Protein AF-A0A3B9ZC01-F1 (afdb_monomer_lite)

Foldseek 3Di:
DDDDDDPDDPDPDPVPDDPQADPDWDQDPPRDIGRPRDHDDDDDDDQDVVLVPDPVSPDDDD

Radius of gyration: 18.87 Å; chains: 1; bounding box: 44×26×47 Å

pLDDT: mean 85.1, std 11.45, range [48.25, 95.44]

Sequence (62 aa):
MSRKAFTKMVTESADDMLFGETKNPVKLGLDQVAGGGLVYPNIKVAPAEGSEETIDGLEATS

Secondary structure (DSSP, 8-state):
-------S-SSSSSTT--TTEEEEEEE-STT-EEEES--------PPPTTGGGSTTT-----

Structure (mmCIF, N/CA/C/O backbone):
data_AF-A0A3B9ZC01-F1
#
_entry.id   AF-A0A3B9ZC01-F1
#
loop_
_atom_site.group_PDB
_atom_site.id
_atom_site.type_symbol
_atom_site.label_atom_id
_atom_site.label_alt_id
_atom_site.label_comp_id
_atom_site.label_asym_id
_atom_site.label_entity_id
_atom_site.label_seq_id
_atom_site.pdbx_PDB_ins_code
_atom_site.Cartn_x
_atom_site.Cartn_y
_atom_site.Cartn_z
_atom_site.occupancy
_atom_site.B_iso_or_equiv
_atom_site.auth_seq_id
_atom_site.auth_comp_id
_atom_site.auth_asym_id
_atom_site.auth_atom_id
_atom_site.pdbx_PDB_model_num
ATOM 1 N N . MET A 1 1 ? -27.835 -0.906 -9.867 1.00 57.94 1 MET A N 1
ATOM 2 C CA . MET A 1 1 ? -26.990 -1.153 -8.676 1.00 57.94 1 MET A CA 1
ATOM 3 C C . MET A 1 1 ? -26.914 0.132 -7.868 1.00 57.94 1 MET A C 1
ATOM 5 O O . MET A 1 1 ? -26.401 1.115 -8.382 1.00 57.94 1 MET A O 1
ATOM 9 N N . SER A 1 2 ? -27.480 0.156 -6.658 1.00 79.06 2 SER A N 1
ATOM 10 C CA . SER A 1 2 ? -27.324 1.296 -5.741 1.00 79.06 2 SER A CA 1
ATOM 11 C C . SER A 1 2 ? -25.870 1.369 -5.264 1.00 79.06 2 SER A C 1
ATOM 13 O O . SER A 1 2 ? -25.259 0.338 -4.973 1.00 79.06 2 SER A O 1
ATOM 15 N N . ARG A 1 3 ? -25.294 2.571 -5.226 1.00 84.31 3 ARG A N 1
ATOM 16 C CA . ARG A 1 3 ? -23.916 2.800 -4.781 1.00 84.31 3 ARG A CA 1
ATOM 17 C C . ARG A 1 3 ? -23.865 2.586 -3.264 1.00 84.31 3 ARG A C 1
ATOM 19 O O . ARG A 1 3 ? -24.606 3.235 -2.532 1.00 84.31 3 ARG A O 1
ATOM 26 N N . LYS A 1 4 ? -23.020 1.670 -2.778 1.00 86.94 4 LYS A N 1
ATOM 27 C CA . LYS A 1 4 ? -22.837 1.467 -1.331 1.00 86.94 4 LYS A CA 1
ATOM 28 C C . LYS A 1 4 ? -22.102 2.675 -0.752 1.00 86.94 4 LYS A C 1
ATOM 30 O O . LYS A 1 4 ? -20.953 2.917 -1.108 1.00 86.94 4 LYS A O 1
ATOM 35 N N . ALA A 1 5 ? -22.781 3.437 0.100 1.00 91.25 5 ALA A N 1
ATOM 36 C CA . ALA A 1 5 ? -22.182 4.549 0.825 1.00 91.25 5 ALA A CA 1
ATOM 37 C C . ALA A 1 5 ? -21.479 4.042 2.091 1.00 91.25 5 ALA A C 1
ATOM 39 O O . ALA A 1 5 ? -22.010 3.184 2.798 1.00 91.25 5 ALA A O 1
ATOM 40 N N . PHE A 1 6 ? -20.301 4.591 2.389 1.00 93.81 6 PHE A N 1
ATOM 41 C CA . PHE A 1 6 ? -19.631 4.370 3.667 1.00 93.81 6 PHE A CA 1
ATOM 42 C C . PHE A 1 6 ? -20.247 5.297 4.718 1.00 93.81 6 PHE A C 1
ATOM 44 O O . PHE A 1 6 ? -20.218 6.514 4.563 1.00 93.81 6 PHE A O 1
ATOM 51 N N . THR A 1 7 ? -20.823 4.723 5.773 1.00 95.38 7 THR A N 1
ATOM 52 C CA . THR A 1 7 ? -21.443 5.469 6.887 1.00 95.38 7 THR A CA 1
ATOM 53 C C . THR A 1 7 ? -20.751 5.222 8.227 1.00 95.38 7 THR A C 1
ATOM 55 O O . THR A 1 7 ? -21.176 5.757 9.248 1.00 95.38 7 THR A O 1
ATOM 58 N N . LYS A 1 8 ? -19.703 4.389 8.237 1.00 93.62 8 LYS A N 1
ATOM 59 C CA . LYS A 1 8 ? -18.925 4.001 9.417 1.00 93.62 8 LYS A CA 1
ATOM 60 C C . LYS A 1 8 ? -17.461 3.792 9.035 1.00 93.62 8 LYS A C 1
ATOM 62 O O . LYS A 1 8 ? -17.171 3.440 7.890 1.00 93.62 8 LYS A O 1
ATOM 67 N N . MET A 1 9 ? -16.570 3.981 10.005 1.00 94.62 9 MET A N 1
ATOM 68 C CA . MET A 1 9 ? -15.144 3.688 9.866 1.00 94.62 9 MET A CA 1
ATOM 69 C C . MET A 1 9 ? -14.889 2.183 9.934 1.00 94.62 9 MET A C 1
ATOM 71 O O . MET A 1 9 ? -15.639 1.444 10.572 1.00 94.62 9 MET A O 1
ATOM 75 N N . VAL A 1 10 ? -13.837 1.726 9.250 1.00 93.31 10 VAL A N 1
ATOM 76 C CA . VAL A 1 10 ? -13.435 0.313 9.274 1.00 93.31 10 VAL A CA 1
ATOM 77 C C . VAL A 1 10 ? -12.606 -0.020 10.519 1.00 93.31 10 VAL A C 1
ATOM 79 O O . VAL A 1 10 ? -12.659 -1.152 10.990 1.00 93.31 10 VAL A O 1
ATOM 82 N N . THR A 1 11 ? -11.854 0.942 11.058 1.00 92.06 11 THR A N 1
ATOM 83 C CA . THR A 1 11 ? -11.094 0.850 12.315 1.00 92.06 11 THR A CA 1
ATOM 84 C C . THR A 1 11 ? -11.878 1.468 13.472 1.00 92.06 11 THR A C 1
ATOM 86 O O . THR A 1 11 ? -12.762 2.297 13.244 1.00 92.06 11 THR A O 1
ATOM 89 N N . GLU A 1 12 ? -11.589 1.029 14.698 1.00 92.56 12 GLU A N 1
ATOM 90 C CA . GLU A 1 12 ? -12.240 1.551 15.908 1.00 92.56 12 GLU A CA 1
ATOM 91 C C . GLU A 1 12 ? -11.495 2.783 16.430 1.00 92.56 12 GLU A C 1
ATOM 93 O O . GLU A 1 12 ? -12.131 3.765 16.818 1.00 92.56 12 GLU A O 1
ATOM 98 N N . SER A 1 13 ? -10.160 2.753 16.357 1.00 94.50 13 SER A N 1
ATOM 99 C CA . SER A 1 13 ? -9.271 3.865 16.683 1.00 94.50 13 SER A CA 1
ATOM 100 C C . SER A 1 13 ? -8.390 4.262 15.492 1.00 94.50 13 SER A C 1
ATOM 102 O O . SER A 1 13 ? -8.186 3.496 14.545 1.00 94.50 13 SER A O 1
ATOM 104 N N . ALA A 1 14 ? -7.849 5.480 15.543 1.00 91.75 14 ALA A N 1
ATOM 105 C CA . ALA A 1 14 ? -6.779 5.910 14.647 1.00 91.75 14 ALA A CA 1
ATOM 106 C C . ALA A 1 14 ? -5.459 5.177 14.947 1.00 91.75 14 ALA A C 1
ATOM 108 O O . ALA A 1 14 ? -4.681 4.938 14.029 1.00 91.75 14 ALA A O 1
ATOM 109 N N . ASP A 1 15 ? -5.247 4.762 16.199 1.00 93.25 15 ASP A N 1
ATOM 110 C CA . ASP A 1 15 ? -4.045 4.030 16.620 1.00 93.25 15 ASP A CA 1
ATOM 111 C C . ASP A 1 15 ? -3.967 2.620 16.003 1.00 93.25 15 ASP A C 1
ATOM 113 O O . ASP A 1 15 ? -2.886 2.046 15.902 1.00 93.25 15 ASP A O 1
ATOM 117 N N . ASP A 1 16 ? -5.095 2.087 15.518 1.00 90.44 16 ASP A N 1
ATOM 118 C CA . ASP A 1 16 ? -5.161 0.800 14.810 1.00 90.44 16 ASP A CA 1
ATOM 119 C C . ASP A 1 16 ? -4.607 0.886 13.372 1.00 90.44 16 ASP A C 1
ATOM 121 O O . ASP A 1 16 ? -4.555 -0.118 12.657 1.00 90.44 16 ASP A O 1
ATOM 125 N N . MET A 1 17 ? -4.264 2.087 12.891 1.00 92.81 17 MET A N 1
ATOM 126 C CA . MET A 1 17 ? -3.808 2.320 11.521 1.00 92.81 17 MET A CA 1
ATOM 127 C C . MET A 1 17 ? -2.280 2.296 11.445 1.00 92.81 17 MET A C 1
ATOM 129 O O . MET A 1 17 ? -1.614 3.315 11.621 1.00 92.81 17 MET A O 1
ATOM 133 N N . LEU A 1 18 ? -1.729 1.125 11.126 1.00 91.88 18 LEU A N 1
ATOM 134 C CA . LEU A 1 18 ? -0.292 0.917 10.949 1.00 91.88 18 LEU A CA 1
ATOM 135 C C . LEU A 1 18 ? 0.088 0.786 9.470 1.00 91.88 18 LEU A C 1
ATOM 137 O O . LEU A 1 18 ? -0.676 0.297 8.636 1.00 91.88 18 LEU A O 1
ATOM 141 N N . PHE A 1 19 ? 1.300 1.228 9.129 1.00 94.31 19 PHE A N 1
ATOM 142 C CA . PHE A 1 19 ? 1.817 1.107 7.768 1.00 94.31 19 PHE A CA 1
ATOM 143 C C . PHE A 1 19 ? 1.996 -0.359 7.370 1.00 94.31 19 PHE A C 1
ATOM 145 O O . PHE A 1 19 ? 2.495 -1.169 8.142 1.00 94.31 19 PHE A O 1
ATOM 152 N N . GLY A 1 20 ? 1.638 -0.680 6.126 1.00 93.31 20 GLY A N 1
ATOM 153 C CA . GLY A 1 20 ? 1.798 -2.025 5.570 1.00 93.31 20 GLY A CA 1
ATOM 154 C C . GLY A 1 20 ? 0.666 -2.996 5.908 1.00 93.31 20 GLY A C 1
ATOM 155 O O . GLY A 1 20 ? 0.613 -4.065 5.305 1.00 93.31 20 GLY A O 1
ATOM 156 N N . GLU A 1 21 ? -0.276 -2.624 6.778 1.00 94.38 21 GLU A N 1
ATOM 157 C CA . GLU A 1 21 ? -1.406 -3.462 7.193 1.00 94.38 21 GLU A CA 1
ATOM 158 C C . GLU A 1 21 ? -2.758 -2.840 6.819 1.00 94.38 21 GLU A C 1
ATOM 160 O O . GLU A 1 21 ? -2.924 -1.621 6.759 1.00 94.38 21 GLU A O 1
ATOM 165 N N . THR A 1 22 ? -3.753 -3.681 6.535 1.00 94.44 22 THR A N 1
ATOM 166 C CA . THR A 1 22 ? -5.138 -3.242 6.318 1.00 94.44 22 THR A CA 1
ATOM 167 C C . THR A 1 22 ? -6.127 -4.373 6.579 1.00 94.44 22 THR A C 1
ATOM 169 O O . THR A 1 22 ? -5.824 -5.546 6.378 1.00 94.44 22 THR A O 1
ATOM 172 N N . LYS A 1 23 ? -7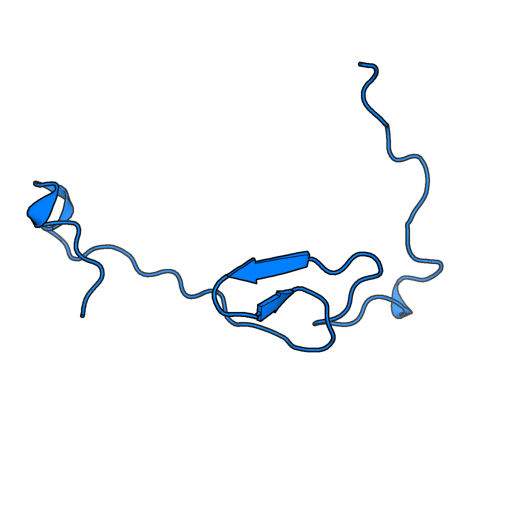.362 -4.028 6.963 1.00 93.75 23 LYS A N 1
ATOM 173 C CA . LYS A 1 23 ? -8.439 -5.008 7.198 1.00 93.75 23 LYS A CA 1
ATOM 174 C C . LYS A 1 23 ? -8.887 -5.746 5.929 1.00 93.75 23 LYS A C 1
ATOM 176 O O . LYS A 1 23 ? -9.544 -6.775 6.032 1.00 93.75 23 LYS A O 1
ATOM 181 N N . ASN A 1 24 ? -8.564 -5.222 4.744 1.00 94.12 24 ASN A N 1
ATOM 182 C CA . ASN A 1 24 ? -8.944 -5.804 3.453 1.00 94.12 24 ASN A CA 1
ATOM 183 C C . ASN A 1 24 ? -7.738 -5.823 2.491 1.00 94.12 24 ASN A C 1
ATOM 185 O O . ASN A 1 24 ? -7.650 -4.949 1.622 1.00 94.12 24 ASN A O 1
ATOM 189 N N . PRO A 1 25 ? -6.769 -6.740 2.675 1.00 95.44 25 PRO A N 1
ATOM 190 C CA . PRO A 1 25 ? -5.559 -6.787 1.858 1.00 95.44 25 PRO A CA 1
ATOM 191 C C . PRO A 1 25 ? -5.867 -7.145 0.400 1.00 95.44 25 PRO A C 1
ATOM 193 O O . PRO A 1 25 ? -6.832 -7.856 0.103 1.00 95.44 25 PRO A O 1
ATOM 196 N N . VAL A 1 26 ? -5.023 -6.666 -0.515 1.00 95.31 26 VAL A N 1
ATOM 197 C CA . VAL A 1 26 ? -5.208 -6.828 -1.964 1.00 95.31 26 VAL A CA 1
ATOM 198 C C . VAL A 1 26 ? -4.031 -7.588 -2.559 1.00 95.31 26 VAL A C 1
ATOM 200 O O . VAL A 1 26 ? -2.875 -7.210 -2.374 1.00 95.31 26 VAL A O 1
ATOM 203 N N . LYS A 1 27 ? -4.329 -8.652 -3.310 1.00 94.88 27 LYS A N 1
ATOM 204 C CA . LYS A 1 27 ? -3.329 -9.354 -4.120 1.00 94.88 27 LYS A CA 1
ATOM 205 C C . LYS A 1 27 ? -2.981 -8.518 -5.346 1.00 94.88 27 LYS A C 1
ATOM 207 O O . LYS A 1 27 ? -3.873 -8.095 -6.082 1.00 94.88 27 LYS A O 1
ATOM 212 N N . LEU A 1 28 ? -1.692 -8.303 -5.549 1.00 89.50 28 LEU A N 1
ATOM 213 C CA . LEU A 1 28 ? -1.114 -7.650 -6.713 1.00 89.50 28 LEU A CA 1
ATOM 214 C C . LEU A 1 28 ? -0.439 -8.699 -7.612 1.00 89.50 28 LEU A C 1
ATOM 216 O O . LEU A 1 28 ? -0.465 -9.897 -7.326 1.00 89.50 28 LEU A O 1
ATOM 220 N N . GLY A 1 29 ? 0.149 -8.247 -8.721 1.00 86.25 29 GLY A N 1
ATOM 221 C CA . GLY A 1 29 ? 1.016 -9.092 -9.542 1.00 86.25 29 GLY A CA 1
ATOM 222 C C . GLY A 1 29 ? 2.291 -9.509 -8.799 1.00 86.25 29 GLY A C 1
ATOM 223 O O . GLY A 1 29 ? 2.610 -8.965 -7.743 1.00 86.25 29 GLY A O 1
ATOM 224 N N . LEU A 1 30 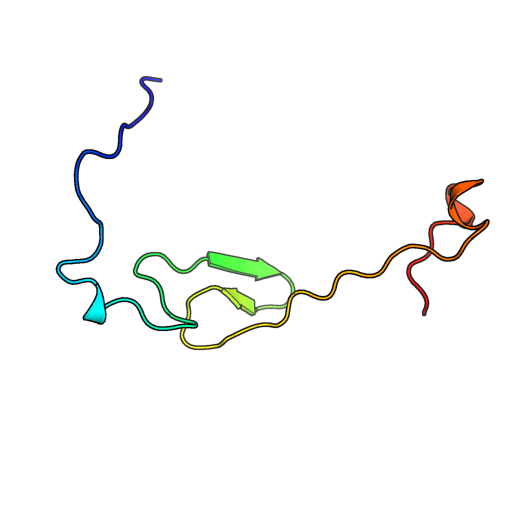? 3.032 -10.462 -9.375 1.00 87.38 30 LEU A N 1
ATOM 225 C CA . LEU A 1 30 ? 4.306 -10.959 -8.828 1.00 87.38 30 LEU A CA 1
ATOM 226 C C . LEU A 1 30 ? 4.187 -11.485 -7.384 1.00 87.38 30 LEU A C 1
ATOM 228 O O . LEU A 1 30 ? 5.077 -11.269 -6.566 1.00 87.38 30 LEU A O 1
ATOM 232 N N . ASP A 1 31 ? 3.055 -12.124 -7.068 1.00 89.31 31 ASP A N 1
ATOM 233 C CA . ASP A 1 31 ? 2.732 -12.693 -5.751 1.00 89.31 31 ASP A CA 1
ATOM 234 C C . ASP A 1 31 ? 2.803 -11.701 -4.573 1.00 89.31 31 ASP A C 1
ATOM 236 O O . ASP A 1 31 ? 2.887 -12.093 -3.407 1.00 89.31 31 ASP A O 1
ATOM 240 N N . GLN A 1 32 ? 2.721 -10.398 -4.853 1.00 90.19 32 GLN A N 1
ATOM 241 C CA . GLN A 1 32 ? 2.727 -9.364 -3.824 1.00 90.19 32 GLN A CA 1
ATOM 242 C C . GLN A 1 32 ? 1.344 -9.198 -3.182 1.00 90.19 32 GLN A C 1
ATOM 244 O O . GLN A 1 32 ? 0.305 -9.321 -3.836 1.00 90.19 32 GLN A O 1
ATOM 249 N N . VAL A 1 33 ? 1.321 -8.860 -1.889 1.00 95.19 33 VAL A N 1
ATOM 250 C CA . VAL A 1 33 ? 0.083 -8.598 -1.139 1.00 95.19 33 VAL A CA 1
ATOM 251 C C . VAL A 1 33 ? 0.161 -7.226 -0.478 1.00 95.19 33 VAL A C 1
ATOM 253 O O . VAL A 1 33 ? 0.801 -7.051 0.557 1.00 95.19 33 VAL A O 1
ATOM 256 N N . ALA A 1 34 ? -0.526 -6.241 -1.057 1.00 93.31 34 ALA A N 1
ATOM 257 C CA . ALA A 1 34 ? -0.624 -4.910 -0.475 1.00 93.31 34 ALA A CA 1
ATOM 258 C C . ALA A 1 34 ? -1.504 -4.933 0.781 1.00 93.31 34 ALA A C 1
ATOM 260 O O . ALA A 1 34 ? -2.648 -5.397 0.747 1.00 93.31 34 ALA A O 1
ATOM 261 N N . GLY A 1 35 ? -0.968 -4.403 1.883 1.00 93.75 35 GLY A N 1
ATOM 262 C CA . GLY A 1 35 ? -1.658 -4.383 3.171 1.00 93.75 35 GLY A CA 1
ATOM 263 C C . GLY A 1 35 ? -1.576 -5.701 3.957 1.00 93.75 35 GLY A C 1
ATOM 264 O O . GLY A 1 35 ? -2.343 -5.888 4.897 1.00 93.75 35 GLY A O 1
ATOM 265 N N . GLY A 1 36 ? -0.684 -6.617 3.556 1.00 93.94 36 GLY A N 1
ATOM 266 C CA . GLY A 1 36 ? -0.458 -7.919 4.199 1.00 93.94 36 GLY A CA 1
ATOM 267 C C . GLY A 1 36 ? 0.658 -7.952 5.253 1.00 93.94 36 GLY A C 1
ATOM 268 O O . GLY A 1 36 ? 1.152 -9.035 5.549 1.00 93.94 36 GLY A O 1
ATOM 269 N N . GLY A 1 37 ? 1.091 -6.800 5.773 1.00 94.44 37 GLY A N 1
ATOM 270 C CA . GLY A 1 37 ? 2.150 -6.682 6.788 1.00 94.44 37 GLY A CA 1
ATOM 271 C C . GLY A 1 37 ? 3.506 -6.205 6.258 1.00 94.44 37 GLY A C 1
ATOM 272 O O . GLY A 1 37 ? 4.445 -6.041 7.030 1.00 94.44 37 GLY A O 1
ATOM 273 N N . LEU A 1 38 ? 3.628 -5.957 4.951 1.00 92.12 38 LEU A N 1
ATOM 274 C CA . LEU A 1 38 ? 4.839 -5.417 4.327 1.00 92.12 38 LEU A CA 1
ATOM 275 C C . LEU A 1 38 ? 4.547 -4.090 3.625 1.00 92.12 38 LEU A C 1
ATOM 277 O O . LEU A 1 38 ? 3.464 -3.875 3.074 1.00 92.12 38 LEU A O 1
ATOM 281 N N . VAL A 1 39 ? 5.547 -3.208 3.615 1.00 92.50 39 VAL A N 1
ATOM 282 C CA . VAL A 1 39 ? 5.509 -1.939 2.883 1.00 92.50 39 VAL A CA 1
ATOM 283 C C . VAL A 1 39 ? 6.270 -2.101 1.573 1.00 92.50 39 VAL A C 1
ATOM 285 O O . VAL A 1 39 ? 7.458 -2.416 1.575 1.00 92.50 39 VAL A O 1
ATOM 288 N N . TYR A 1 40 ? 5.586 -1.862 0.455 1.00 89.44 40 TYR A N 1
ATOM 289 C CA . TYR A 1 40 ? 6.169 -1.931 -0.884 1.00 89.44 40 TYR A CA 1
ATOM 290 C C . TYR A 1 40 ? 6.419 -0.521 -1.438 1.00 89.44 40 TYR A C 1
ATOM 292 O O . TYR A 1 40 ? 5.502 0.307 -1.409 1.00 89.44 40 TYR A O 1
ATOM 300 N N . PRO A 1 41 ? 7.620 -0.220 -1.964 1.00 89.19 41 PRO A N 1
ATOM 301 C CA . PRO A 1 41 ? 7.870 1.043 -2.647 1.00 89.19 41 PRO A CA 1
ATOM 302 C C . PRO A 1 41 ? 7.144 1.078 -3.999 1.00 89.19 41 PRO A C 1
ATOM 304 O O . PRO A 1 41 ? 7.181 0.111 -4.756 1.00 89.19 41 PRO A O 1
ATOM 307 N N . ASN A 1 42 ? 6.516 2.210 -4.325 1.00 85.75 42 ASN A N 1
ATOM 308 C CA . ASN A 1 42 ? 5.946 2.460 -5.649 1.00 85.75 42 ASN A CA 1
ATOM 309 C C . ASN A 1 42 ? 6.846 3.439 -6.408 1.00 85.75 42 ASN A C 1
ATOM 311 O O . ASN A 1 42 ? 6.814 4.647 -6.159 1.00 85.75 42 ASN A O 1
ATOM 315 N N . ILE A 1 43 ? 7.686 2.896 -7.286 1.00 85.44 43 ILE A N 1
ATOM 316 C CA . ILE A 1 43 ? 8.657 3.673 -8.052 1.00 85.44 43 ILE A CA 1
ATOM 317 C C . ILE A 1 43 ? 7.936 4.320 -9.233 1.00 85.44 43 ILE A C 1
ATOM 319 O O . ILE A 1 43 ? 7.352 3.637 -10.071 1.00 85.44 43 ILE A O 1
ATOM 323 N N . LYS A 1 44 ? 8.010 5.650 -9.311 1.00 80.31 44 LYS A N 1
ATOM 324 C CA . LYS A 1 44 ? 7.600 6.409 -10.492 1.00 80.31 44 LYS A CA 1
ATOM 325 C C . LYS A 1 44 ? 8.845 6.889 -11.217 1.00 80.31 44 LYS A C 1
ATOM 327 O O . LYS A 1 44 ? 9.649 7.609 -10.631 1.00 80.31 44 LYS A O 1
ATOM 332 N N . VAL A 1 45 ? 8.967 6.505 -12.479 1.00 80.88 45 VAL A N 1
ATOM 333 C CA . VAL A 1 45 ? 9.986 7.014 -13.397 1.00 80.88 45 VAL A CA 1
ATOM 334 C C . VAL A 1 45 ? 9.300 7.871 -14.452 1.00 80.88 45 VAL A C 1
ATOM 336 O O . VAL A 1 45 ? 8.218 7.521 -14.923 1.00 80.88 45 VAL A O 1
ATOM 339 N N . ALA A 1 46 ? 9.896 9.017 -14.771 1.00 80.06 46 ALA A N 1
ATOM 340 C CA . ALA A 1 46 ? 9.527 9.756 -15.969 1.00 80.06 46 ALA A CA 1
ATOM 341 C C . ALA A 1 46 ? 10.244 9.112 -17.167 1.00 80.06 46 ALA A C 1
ATOM 343 O O . ALA A 1 46 ? 11.388 8.676 -16.997 1.00 80.06 46 ALA A O 1
ATOM 344 N N . PRO A 1 47 ? 9.609 9.046 -18.348 1.00 78.25 47 PRO A N 1
ATOM 345 C CA . PRO A 1 47 ? 10.306 8.672 -19.571 1.00 78.25 47 PRO A CA 1
ATOM 346 C C . PRO A 1 47 ? 11.478 9.624 -19.844 1.00 78.25 47 PRO A C 1
ATOM 348 O O . PRO A 1 47 ? 11.500 10.766 -19.375 1.00 78.25 47 PRO A O 1
ATOM 351 N N . ALA A 1 48 ? 12.478 9.154 -20.589 1.00 79.81 48 ALA A N 1
ATOM 352 C CA . ALA A 1 48 ? 13.589 10.006 -20.999 1.00 79.81 48 ALA A CA 1
ATOM 353 C C . A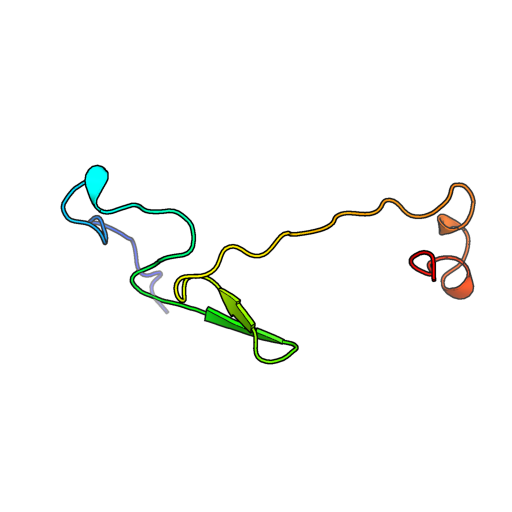LA A 1 48 ? 13.092 11.119 -21.942 1.00 79.81 48 ALA A C 1
ATOM 355 O O . ALA A 1 48 ? 12.184 10.908 -22.745 1.00 79.81 48 ALA A O 1
ATOM 356 N N . GLU A 1 49 ? 13.684 12.311 -21.888 1.00 76.50 49 GLU A N 1
ATOM 357 C CA . GLU A 1 49 ? 13.331 13.375 -22.837 1.00 76.50 49 GLU A CA 1
ATOM 358 C C . GLU A 1 49 ? 13.573 12.903 -24.287 1.00 76.50 49 GLU A C 1
ATOM 360 O O . GLU A 1 49 ? 14.602 12.297 -24.582 1.00 76.50 49 GLU A O 1
ATOM 365 N N . GLY A 1 50 ? 12.599 13.120 -25.180 1.00 73.00 50 GLY A N 1
ATOM 366 C CA . GLY A 1 50 ? 12.613 12.622 -26.566 1.00 73.00 50 GLY A CA 1
ATOM 367 C C . GLY A 1 50 ? 12.076 11.193 -26.755 1.00 73.00 50 GLY A C 1
ATOM 368 O O . GLY A 1 50 ? 11.735 10.815 -27.872 1.00 73.00 50 GLY A O 1
ATOM 369 N N . SER A 1 51 ? 11.919 10.415 -25.679 1.00 78.38 51 SER A N 1
ATOM 370 C CA . SER A 1 51 ? 11.336 9.061 -25.739 1.00 78.38 51 SER A CA 1
ATOM 371 C C . SER A 1 51 ? 9.820 9.060 -26.003 1.00 78.38 51 SER A C 1
ATOM 373 O O . SER A 1 51 ? 9.278 8.105 -26.547 1.00 78.38 51 SER A O 1
ATOM 375 N N . GLU A 1 52 ? 9.149 10.176 -25.705 1.00 80.62 52 GLU A N 1
ATOM 376 C CA . GLU A 1 52 ? 7.701 10.389 -25.862 1.00 80.62 52 GLU A CA 1
ATOM 377 C C . GLU A 1 52 ? 7.250 10.474 -27.338 1.00 80.62 52 GLU A C 1
ATOM 379 O O . GLU A 1 52 ? 6.056 10.431 -27.632 1.00 80.62 52 GLU A O 1
ATOM 384 N N . GLU A 1 53 ? 8.187 10.650 -28.279 1.00 78.31 53 GLU A N 1
ATOM 385 C CA . GLU A 1 53 ? 7.876 10.931 -29.689 1.00 78.31 53 GLU A CA 1
ATOM 386 C C . GLU A 1 53 ? 7.368 9.705 -30.459 1.00 78.31 53 GLU A C 1
ATOM 388 O O . GLU A 1 53 ? 6.686 9.847 -31.477 1.00 78.31 53 GLU A O 1
ATOM 393 N N . THR A 1 54 ? 7.680 8.494 -29.988 1.00 75.44 54 THR A N 1
ATOM 394 C CA . THR A 1 54 ? 7.250 7.243 -30.627 1.00 75.44 54 THR A CA 1
ATOM 395 C C . THR A 1 54 ? 6.882 6.191 -29.585 1.00 75.44 54 THR A C 1
ATOM 397 O O . THR A 1 54 ? 7.413 6.184 -28.480 1.00 75.44 54 THR A O 1
ATOM 400 N N . IL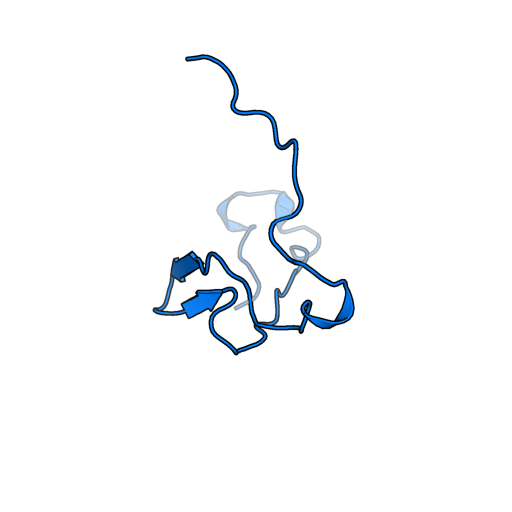E A 1 55 ? 5.984 5.268 -29.947 1.00 75.94 55 ILE A N 1
ATOM 401 C CA . ILE A 1 55 ? 5.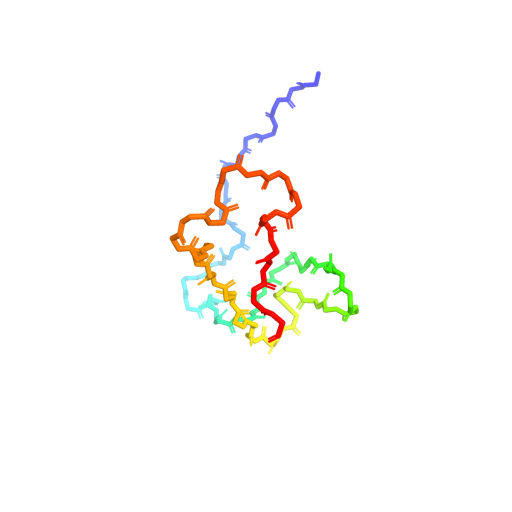599 4.145 -29.073 1.00 75.94 55 ILE A CA 1
ATOM 402 C C . ILE A 1 55 ? 6.815 3.267 -28.752 1.00 75.94 55 ILE A C 1
ATOM 404 O O . ILE A 1 55 ? 6.966 2.848 -27.611 1.00 75.94 55 ILE A O 1
ATOM 408 N N . ASP A 1 56 ? 7.689 3.039 -29.736 1.00 74.75 56 ASP A N 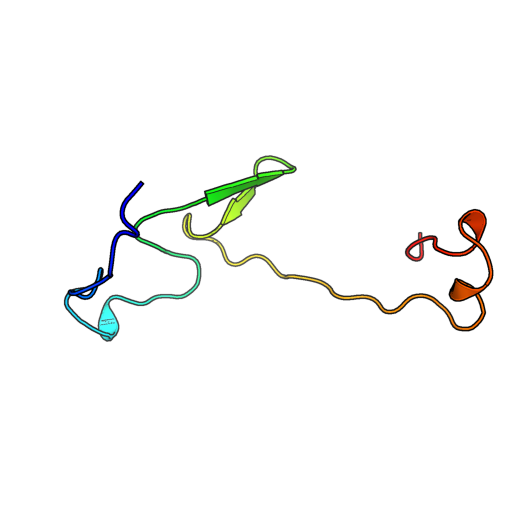1
ATOM 409 C CA . ASP A 1 56 ? 8.929 2.274 -29.554 1.00 74.75 56 ASP A CA 1
ATOM 410 C C . ASP A 1 56 ? 9.946 3.024 -28.674 1.00 74.75 56 ASP A C 1
ATOM 412 O O . ASP A 1 56 ? 10.790 2.405 -28.041 1.00 74.75 56 ASP A O 1
ATOM 416 N N . GLY A 1 57 ? 9.871 4.357 -28.619 1.00 65.19 57 GLY A N 1
ATOM 417 C CA . GLY A 1 57 ? 10.707 5.189 -27.756 1.00 65.19 57 GLY A CA 1
ATOM 418 C C . GLY A 1 57 ? 10.288 5.148 -26.289 1.00 65.19 57 GLY A C 1
ATOM 419 O O . GLY A 1 57 ? 11.152 5.276 -25.430 1.00 65.19 57 GLY A O 1
ATOM 420 N N . LEU A 1 58 ? 9.004 4.913 -25.998 1.00 71.12 58 LEU A N 1
ATOM 421 C CA . LEU A 1 58 ? 8.390 4.841 -24.662 1.00 71.12 58 LEU A CA 1
ATOM 422 C C . LEU A 1 58 ? 8.798 3.576 -23.871 1.00 71.12 58 LEU A C 1
ATOM 424 O O . LEU A 1 58 ? 7.973 2.904 -23.248 1.00 71.12 58 LEU A O 1
ATOM 428 N N . GLU A 1 59 ? 10.086 3.247 -23.865 1.00 63.50 59 GLU A N 1
ATOM 429 C CA . GLU A 1 59 ? 10.653 2.207 -23.019 1.00 63.50 59 GLU A CA 1
ATOM 430 C C . GLU A 1 59 ? 11.025 2.796 -21.653 1.00 63.50 59 GLU A C 1
ATOM 432 O O . GLU A 1 59 ? 11.762 3.778 -21.533 1.00 63.50 59 GLU A O 1
ATOM 437 N N . ALA A 1 60 ? 10.511 2.183 -20.584 1.00 56.38 60 ALA A N 1
ATOM 438 C CA . ALA A 1 60 ? 11.038 2.432 -19.251 1.00 56.38 60 ALA A CA 1
ATOM 439 C C . ALA A 1 60 ? 12.505 1.984 -19.249 1.00 56.38 60 ALA A C 1
ATOM 441 O O . ALA A 1 60 ? 12.783 0.845 -19.616 1.00 56.38 60 ALA A O 1
ATOM 442 N N . THR A 1 61 ? 13.423 2.880 -18.873 1.00 52.53 61 THR A N 1
ATOM 443 C CA . THR A 1 61 ? 14.874 2.627 -18.839 1.00 52.53 61 THR A CA 1
ATOM 444 C C . THR A 1 61 ? 15.183 1.228 -18.296 1.00 52.53 61 THR A C 1
ATOM 446 O O . THR A 1 61 ? 14.819 0.931 -17.155 1.00 52.53 61 THR A O 1
ATOM 449 N N . SER A 1 62 ? 15.814 0.400 -19.137 1.00 48.25 62 SER A N 1
ATOM 450 C CA . SER A 1 62 ? 16.261 -0.973 -18.856 1.00 48.25 62 SER A CA 1
ATOM 451 C C . SER A 1 62 ? 17.267 -1.064 -17.716 1.00 48.25 62 SER A C 1
ATOM 453 O O . SER A 1 62 ? 18.163 -0.187 -17.692 1.00 48.25 62 SER A O 1
#